Protein AF-A0A3D1AQM3-F1 (afdb_monomer_lite)

Foldseek 3Di:
DDVAQPDDPFGHGEEEDAQKAAALDPDVPDPRCVVQVSDMDGHQLLVVLVVVVVCCVPPVAQEYEHPYPALQQDLVRLLRNLQSLLVVNHAYEYEHDPVSVVPHDPVSVVSNVNSHYPDYD

Sequence (121 aa):
IDRYLLPTFLGRRTAVHHASIGCPFRCQFCGVVPIFDGRQKVESAGRTAAVLGRLQQLYGIDAVQFYDNNFFLNEGHALDQAEQLIPLHLRWWAEGRIDTLLRYSDDTLRAIRRSGAKMIF

Secondary structure (DSSP, 8-state):
-TTTS--BTTBSSEEEE-SEE------TT-SHHHHHTT--EE--HHHHHHHHHHHHHHH---EEEE--S-TTS-HHHHHHHHHHHGGGT-EEEE---HHHHTTS-HHHHHHHHHTTEEEE-

Structure (mmCIF, N/CA/C/O backbone):
data_AF-A0A3D1AQM3-F1
#
_entry.id   AF-A0A3D1AQM3-F1
#
loop_
_atom_site.group_PDB
_atom_site.id
_atom_site.type_symbol
_atom_site.label_atom_id
_atom_site.label_alt_id
_atom_site.label_comp_id
_atom_site.label_asym_id
_atom_site.label_entity_id
_atom_site.label_seq_id
_atom_site.pdbx_PDB_ins_code
_atom_site.Cartn_x
_atom_site.Cartn_y
_atom_site.Cartn_z
_atom_site.occupancy
_atom_site.B_iso_or_equiv
_atom_site.auth_seq_id
_atom_site.auth_comp_id
_atom_site.auth_asym_id
_atom_site.auth_atom_id
_atom_site.pdbx_PDB_model_num
ATOM 1 N N . ILE A 1 1 ? -22.068 4.274 9.293 1.00 83.94 1 ILE A N 1
ATOM 2 C CA . ILE A 1 1 ? -20.759 3.733 8.858 1.00 83.94 1 ILE A CA 1
ATOM 3 C C . ILE A 1 1 ? -20.745 2.202 8.862 1.00 83.94 1 ILE A C 1
ATOM 5 O O . ILE A 1 1 ? -20.187 1.617 7.947 1.00 83.94 1 ILE A O 1
ATOM 9 N N . ASP A 1 2 ? -21.433 1.543 9.800 1.00 85.94 2 ASP A N 1
ATOM 10 C CA . ASP A 1 2 ? -21.396 0.073 9.941 1.00 85.94 2 ASP A CA 1
ATOM 11 C C . ASP A 1 2 ? -21.969 -0.710 8.753 1.00 85.94 2 ASP A C 1
ATOM 13 O O . ASP A 1 2 ? -21.571 -1.841 8.518 1.00 85.94 2 ASP A O 1
ATOM 17 N N . ARG A 1 3 ? -22.838 -0.091 7.942 1.00 90.56 3 ARG A N 1
ATOM 18 C CA . ARG A 1 3 ? -23.311 -0.675 6.673 1.00 90.56 3 ARG A CA 1
ATOM 19 C C . ARG A 1 3 ? -22.241 -0.718 5.571 1.00 90.56 3 ARG A C 1
ATOM 21 O O . ARG A 1 3 ? -22.460 -1.376 4.564 1.00 90.56 3 ARG A O 1
ATOM 28 N N . TYR A 1 4 ? -21.128 -0.002 5.742 1.00 91.06 4 TYR A N 1
ATOM 29 C CA . TYR A 1 4 ? -20.079 0.160 4.729 1.00 91.06 4 TYR A CA 1
ATOM 30 C C . TYR A 1 4 ? -18.748 -0.495 5.123 1.00 91.06 4 TYR A C 1
ATOM 32 O O . TYR A 1 4 ? -17.930 -0.763 4.253 1.00 91.06 4 TYR A O 1
ATOM 40 N N . LEU A 1 5 ? -18.530 -0.772 6.415 1.00 95.62 5 LEU A N 1
ATOM 41 C CA . LEU A 1 5 ? -17.346 -1.476 6.920 1.00 95.62 5 LEU A CA 1
ATOM 42 C C . LEU A 1 5 ? -17.706 -2.926 7.228 1.00 95.62 5 LEU A C 1
ATOM 44 O O . LEU A 1 5 ? -17.914 -3.300 8.383 1.00 95.62 5 LEU A O 1
ATOM 48 N N . LEU A 1 6 ? -17.831 -3.723 6.172 1.00 95.12 6 LEU A N 1
ATOM 49 C CA . LEU A 1 6 ? -18.288 -5.103 6.271 1.00 95.12 6 LEU A CA 1
ATOM 50 C C . LEU A 1 6 ? -17.150 -6.053 6.691 1.00 95.12 6 LEU A C 1
ATOM 52 O O . LEU A 1 6 ? -15.968 -5.774 6.437 1.00 95.12 6 LEU A O 1
ATOM 56 N N . PRO A 1 7 ? -17.487 -7.186 7.332 1.00 96.44 7 PRO A N 1
ATOM 57 C CA . PRO A 1 7 ? -16.526 -8.245 7.584 1.00 96.44 7 PRO A CA 1
ATOM 58 C C . PRO A 1 7 ? -16.120 -8.922 6.272 1.00 96.44 7 PRO A C 1
ATOM 60 O O . PRO A 1 7 ? -16.931 -9.115 5.368 1.00 96.44 7 PRO A O 1
ATOM 63 N N . THR A 1 8 ? -14.851 -9.299 6.179 1.00 95.31 8 THR A N 1
ATOM 64 C CA . THR A 1 8 ? -14.262 -9.991 5.026 1.00 95.31 8 THR A CA 1
ATOM 65 C C . THR A 1 8 ? -13.282 -11.051 5.527 1.00 95.31 8 THR A C 1
ATOM 67 O O . THR A 1 8 ? -13.038 -11.156 6.731 1.00 95.31 8 THR A O 1
ATOM 70 N N . PHE A 1 9 ? -12.664 -11.822 4.628 1.00 93.44 9 PHE A N 1
ATOM 71 C CA . PHE A 1 9 ? -11.610 -12.762 5.034 1.00 93.44 9 PHE A CA 1
ATOM 72 C C . PHE A 1 9 ? -10.411 -12.052 5.696 1.00 93.44 9 PHE A C 1
ATOM 74 O O . PHE A 1 9 ? -9.662 -12.674 6.450 1.00 93.44 9 PHE A O 1
ATOM 81 N N . LEU A 1 10 ? -10.233 -10.750 5.437 1.00 95.94 10 LEU A N 1
ATOM 82 C CA . LEU A 1 10 ? -9.154 -9.961 6.013 1.00 95.94 10 LEU A CA 1
ATOM 83 C C . LEU A 1 10 ? -9.440 -9.459 7.416 1.00 95.94 10 LEU A C 1
ATOM 85 O O . LEU A 1 10 ? -8.476 -9.264 8.139 1.00 95.94 10 LEU A O 1
ATOM 89 N N . GLY A 1 11 ? -10.693 -9.219 7.811 1.00 96.38 11 GLY A N 1
ATOM 90 C CA . GLY A 1 11 ? -11.001 -8.563 9.083 1.00 96.38 11 GLY A CA 1
ATOM 91 C C . GLY A 1 11 ? -12.484 -8.329 9.342 1.00 96.38 11 GLY A C 1
ATOM 92 O O . GLY A 1 11 ? -13.334 -8.642 8.513 1.00 96.38 11 GLY A O 1
ATOM 93 N N . ARG A 1 12 ? -12.808 -7.811 10.531 1.00 97.31 12 ARG A N 1
ATOM 94 C CA . ARG A 1 12 ? -14.192 -7.572 10.972 1.00 97.31 12 ARG A CA 1
ATOM 95 C C . ARG A 1 12 ? -14.759 -6.267 10.424 1.00 97.31 12 ARG A C 1
ATOM 97 O O . ARG A 1 12 ? -15.967 -6.178 10.232 1.00 97.31 12 ARG A O 1
ATOM 104 N N . ARG A 1 13 ? -13.907 -5.262 10.211 1.00 97.88 13 ARG A N 1
ATOM 105 C CA . ARG A 1 13 ? -14.274 -3.920 9.744 1.00 97.88 13 ARG A CA 1
ATOM 106 C C . ARG A 1 13 ? -13.312 -3.529 8.635 1.00 97.88 13 ARG A C 1
ATOM 108 O O . ARG A 1 13 ? -12.265 -2.931 8.883 1.00 97.88 13 ARG A O 1
ATOM 115 N N . THR A 1 14 ? -13.673 -3.905 7.414 1.00 98.12 14 THR A N 1
ATOM 116 C CA . THR A 1 14 ? -12.804 -3.737 6.250 1.00 98.12 14 THR A CA 1
ATOM 117 C C . THR A 1 14 ? -13.158 -2.456 5.504 1.00 98.12 14 THR A C 1
ATOM 119 O O . THR A 1 14 ? -14.298 -2.289 5.077 1.00 98.12 14 THR A O 1
ATOM 122 N N . ALA A 1 15 ? -12.189 -1.557 5.344 1.00 97.69 15 ALA A N 1
ATOM 123 C CA . ALA A 1 15 ? -12.317 -0.400 4.463 1.00 97.69 15 ALA A CA 1
ATOM 124 C C . ALA A 1 15 ? -11.842 -0.724 3.041 1.00 97.69 15 ALA A C 1
ATOM 126 O O . ALA A 1 15 ? -11.123 -1.696 2.816 1.00 97.69 15 ALA A O 1
ATOM 127 N N . VAL A 1 16 ? -12.213 0.130 2.093 1.00 96.50 16 VAL A N 1
ATOM 128 C CA . VAL A 1 16 ? -11.681 0.125 0.726 1.00 96.50 16 VAL A CA 1
ATOM 129 C C . VAL A 1 16 ? -10.892 1.410 0.500 1.00 96.50 16 VAL A C 1
ATOM 131 O O . VAL A 1 16 ? -11.284 2.465 1.003 1.00 96.50 16 VAL A O 1
ATOM 134 N N . HIS A 1 17 ? -9.788 1.333 -0.236 1.00 97.69 17 HIS A N 1
ATOM 135 C CA . HIS A 1 17 ? -8.974 2.498 -0.588 1.00 97.69 17 HIS A CA 1
ATOM 136 C C . HIS A 1 17 ? -8.362 2.322 -1.979 1.00 97.69 17 HIS A C 1
ATOM 138 O O . HIS A 1 17 ? -8.126 1.199 -2.410 1.00 97.69 17 HIS A O 1
ATOM 144 N N . HIS A 1 18 ? -8.093 3.425 -2.672 1.00 97.69 18 HIS A N 1
ATOM 145 C CA . HIS A 1 18 ? -7.227 3.428 -3.852 1.00 97.69 18 HIS A CA 1
ATOM 146 C C . HIS A 1 18 ? -5.951 4.179 -3.482 1.00 97.69 18 HIS A C 1
ATOM 148 O O . HIS A 1 18 ? -5.993 5.396 -3.298 1.00 97.69 18 HIS A O 1
ATOM 154 N N . ALA A 1 19 ? -4.832 3.468 -3.365 1.00 97.62 19 ALA A N 1
ATOM 155 C CA .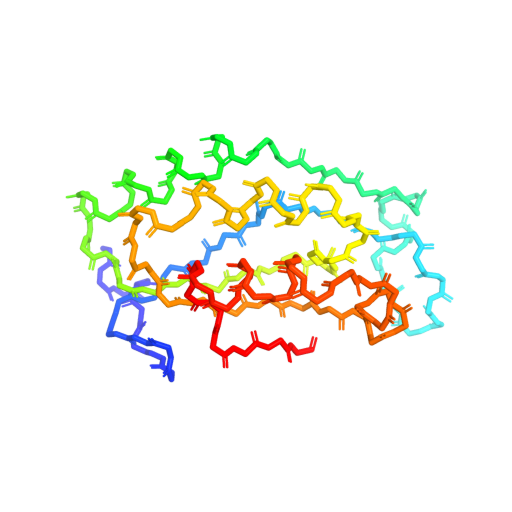 ALA A 1 19 ? -3.513 4.091 -3.247 1.00 97.62 19 ALA A CA 1
ATOM 156 C C . ALA A 1 19 ? -2.986 4.516 -4.628 1.00 97.62 19 ALA A C 1
ATOM 158 O O . ALA A 1 19 ? -2.131 5.394 -4.742 1.00 97.62 19 ALA A O 1
ATOM 159 N N . SER A 1 20 ? -3.534 3.934 -5.693 1.00 97.19 20 SER A N 1
ATOM 160 C CA . SER A 1 20 ? -3.246 4.287 -7.072 1.00 97.19 20 SER A CA 1
ATOM 161 C C . SER A 1 20 ? -4.422 3.985 -7.999 1.00 97.19 20 SER A C 1
ATOM 163 O O . SER A 1 20 ? -5.339 3.235 -7.665 1.00 97.19 20 SER A O 1
ATOM 165 N N . ILE A 1 21 ? -4.401 4.585 -9.187 1.00 96.75 21 ILE A N 1
ATOM 166 C CA . ILE A 1 21 ? -5.384 4.325 -10.238 1.00 96.75 21 ILE A CA 1
ATOM 167 C C . ILE A 1 21 ? -4.736 4.398 -11.620 1.00 96.75 21 ILE A C 1
ATOM 169 O O . ILE A 1 21 ? -3.863 5.237 -11.864 1.00 96.75 21 ILE A O 1
ATOM 173 N N . GLY A 1 22 ? -5.178 3.536 -12.532 1.00 95.88 22 GLY A N 1
ATOM 174 C CA . GLY A 1 22 ? -4.597 3.387 -13.861 1.00 95.88 22 GLY A CA 1
ATOM 175 C C . GLY A 1 22 ? -3.501 2.322 -13.923 1.00 95.88 22 GLY A C 1
ATOM 176 O O . GLY A 1 22 ? -3.008 1.831 -12.909 1.00 95.88 22 GLY A O 1
ATOM 177 N N . CYS A 1 23 ? -3.151 1.915 -15.142 1.00 95.69 23 CYS A N 1
ATOM 178 C CA . CYS A 1 23 ? -2.205 0.833 -15.402 1.00 95.69 23 CYS A 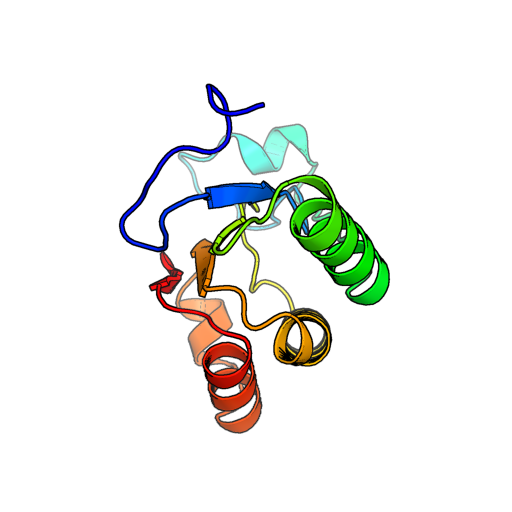CA 1
ATOM 179 C C . CYS A 1 23 ? -1.650 0.958 -16.835 1.00 95.69 23 CYS A C 1
ATOM 181 O O . CYS A 1 23 ? -2.434 1.218 -17.752 1.00 95.69 23 CYS A O 1
ATOM 183 N N . PRO A 1 24 ? -0.336 0.766 -17.071 1.00 95.12 24 PRO A N 1
ATOM 184 C CA . PRO A 1 24 ? 0.253 0.860 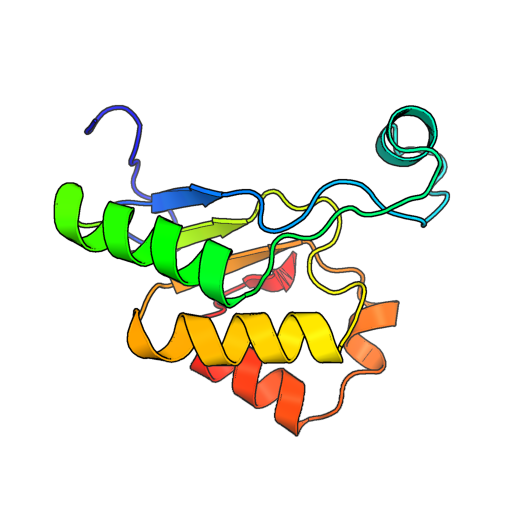-18.411 1.00 95.12 24 PRO A CA 1
ATOM 185 C C . PRO A 1 24 ? 0.085 -0.409 -19.259 1.00 95.12 24 PRO A C 1
ATOM 187 O O . PRO A 1 24 ? 0.347 -0.390 -20.464 1.00 95.12 24 PRO A O 1
ATOM 190 N N . PHE A 1 25 ? -0.319 -1.532 -18.658 1.00 94.56 25 PHE A N 1
ATOM 191 C CA . PHE A 1 25 ? -0.365 -2.822 -19.343 1.00 94.56 25 PHE A CA 1
ATOM 192 C C . PHE A 1 25 ? -1.556 -2.930 -20.300 1.00 94.56 25 PHE A C 1
ATOM 194 O O . PHE A 1 25 ? -2.711 -2.911 -19.883 1.00 94.56 25 PHE A O 1
ATOM 201 N N . ARG A 1 26 ? -1.271 -3.136 -21.592 1.00 93.62 26 ARG A N 1
ATOM 202 C CA . ARG A 1 26 ? -2.250 -3.224 -22.696 1.00 93.62 26 ARG A CA 1
ATOM 203 C C . ARG A 1 26 ? -2.933 -4.596 -22.806 1.00 93.62 26 ARG A C 1
ATOM 205 O O . ARG A 1 26 ? -2.903 -5.238 -23.856 1.00 93.62 26 ARG A O 1
ATOM 212 N N . CYS A 1 27 ? -3.539 -5.059 -21.715 1.00 93.44 27 CYS A N 1
ATOM 213 C CA . CYS A 1 27 ? -4.331 -6.290 -21.699 1.00 93.44 27 CYS A CA 1
ATOM 214 C C . CYS A 1 27 ? -5.571 -6.141 -22.600 1.00 93.44 27 CYS A C 1
ATOM 216 O O . CYS A 1 27 ? -6.342 -5.203 -22.421 1.00 93.44 27 CYS A O 1
ATOM 218 N N . GLN A 1 28 ? -5.793 -7.078 -23.531 1.00 94.19 28 GLN A N 1
ATOM 219 C CA . GLN A 1 28 ? -6.855 -6.979 -24.553 1.00 94.19 28 GLN A CA 1
ATOM 220 C C . GLN A 1 28 ? -8.279 -6.893 -23.980 1.00 94.19 28 GLN A C 1
ATOM 222 O O . GLN A 1 28 ? -9.174 -6.356 -24.620 1.00 94.19 28 GLN A O 1
ATOM 227 N N . PHE A 1 29 ? -8.484 -7.409 -22.770 1.00 93.50 29 PHE A N 1
ATOM 228 C CA . PHE A 1 29 ? -9.772 -7.407 -22.078 1.00 93.50 29 PHE A CA 1
ATOM 229 C C . PHE A 1 29 ? -9.984 -6.181 -21.172 1.00 93.50 29 PHE A C 1
ATOM 231 O O . PHE A 1 29 ? -11.063 -6.018 -20.610 1.00 93.50 29 PHE A O 1
ATOM 238 N N . CYS A 1 30 ? -8.953 -5.360 -20.944 1.00 93.06 30 CYS A N 1
ATOM 239 C CA . CYS A 1 30 ? -8.950 -4.382 -19.860 1.00 93.06 30 CYS A CA 1
ATOM 240 C C . CYS A 1 30 ? -9.337 -2.974 -20.335 1.00 93.06 30 CYS A C 1
ATOM 242 O O . CYS A 1 30 ? -8.654 -2.373 -21.163 1.00 93.06 30 CYS A O 1
ATOM 244 N N . GLY A 1 31 ? -10.390 -2.409 -19.736 1.00 93.62 31 GLY A N 1
ATOM 245 C CA . GLY A 1 31 ? -10.848 -1.039 -20.001 1.00 93.62 31 GLY A CA 1
ATOM 246 C C . GLY A 1 31 ? -10.050 0.065 -19.293 1.00 93.62 31 GLY A C 1
ATOM 247 O O . GLY A 1 31 ? -10.294 1.240 -19.543 1.00 93.62 31 GLY A O 1
ATOM 248 N N . VAL A 1 32 ? -9.088 -0.274 -18.427 1.00 94.50 32 VAL A N 1
ATOM 249 C CA . VAL A 1 32 ? -8.323 0.716 -17.640 1.00 94.50 32 VAL A CA 1
ATOM 250 C C . VAL A 1 32 ? -7.411 1.559 -18.535 1.00 94.50 32 VAL A C 1
ATOM 252 O O . VAL A 1 32 ? -7.400 2.783 -18.435 1.00 94.50 32 VAL A O 1
ATOM 255 N N . VAL A 1 33 ? -6.664 0.931 -19.447 1.00 92.69 33 VAL A N 1
ATOM 256 C CA . VAL A 1 33 ? -5.693 1.630 -20.307 1.00 92.69 33 VAL A CA 1
ATOM 257 C C . VAL A 1 33 ? -6.307 2.775 -21.119 1.00 92.69 33 VAL A C 1
ATOM 259 O O . VAL A 1 33 ? -5.739 3.865 -21.057 1.00 92.69 33 VAL A O 1
ATOM 262 N N . PRO A 1 34 ? -7.422 2.600 -21.861 1.00 92.38 34 PRO A N 1
ATOM 263 C CA . PRO A 1 34 ? -8.005 3.698 -22.633 1.00 92.38 34 PRO A CA 1
ATOM 264 C C . PRO A 1 34 ? -8.559 4.832 -21.758 1.00 92.38 34 PRO A C 1
ATOM 266 O O . PRO A 1 34 ? -8.583 5.972 -22.207 1.00 92.38 34 PRO A O 1
ATOM 269 N N . ILE A 1 35 ? -8.962 4.554 -20.512 1.00 94.31 35 ILE A N 1
ATOM 270 C CA . ILE A 1 35 ? -9.457 5.581 -19.579 1.00 94.31 35 ILE A CA 1
ATOM 271 C C . ILE A 1 35 ? -8.301 6.417 -19.014 1.00 94.31 35 ILE A C 1
ATOM 273 O O . ILE A 1 35 ? -8.432 7.630 -18.852 1.00 94.31 35 ILE A O 1
ATOM 277 N N . PHE A 1 36 ? -7.166 5.781 -18.717 1.00 94.12 36 PHE A N 1
ATOM 278 C CA . PHE A 1 36 ? -6.024 6.425 -18.059 1.00 94.12 36 PHE A CA 1
ATOM 279 C C . PHE A 1 36 ? -4.841 6.719 -18.994 1.00 94.12 36 PHE A C 1
ATOM 281 O O . PHE A 1 36 ? -3.777 7.106 -18.514 1.00 94.12 36 PHE A O 1
ATOM 288 N N . ASP A 1 37 ? -5.004 6.549 -20.311 1.00 93.38 37 ASP A N 1
ATOM 289 C CA . ASP A 1 37 ? -3.954 6.737 -21.331 1.00 93.38 37 ASP A CA 1
ATOM 290 C C . ASP A 1 37 ? -2.670 5.936 -21.020 1.00 93.38 37 ASP A C 1
ATOM 292 O O . ASP A 1 37 ? -1.543 6.400 -21.182 1.00 93.38 37 ASP A O 1
ATOM 296 N N . GLY A 1 38 ? -2.836 4.728 -20.471 1.00 93.44 38 GLY A N 1
ATOM 297 C CA . GLY A 1 38 ? -1.718 3.887 -20.028 1.00 93.44 38 GLY A CA 1
ATOM 298 C C . GLY A 1 38 ? -0.870 4.485 -18.898 1.00 93.44 38 GLY A C 1
ATOM 299 O O . GLY A 1 38 ? 0.263 4.054 -18.693 1.00 93.44 38 GLY A O 1
ATOM 300 N N . ARG A 1 39 ? -1.378 5.477 -18.162 1.00 94.50 39 ARG A N 1
ATOM 301 C CA . ARG A 1 39 ? -0.689 6.083 -17.017 1.00 94.50 39 ARG A CA 1
ATOM 302 C C . ARG A 1 39 ? -1.246 5.527 -15.719 1.00 94.50 39 ARG A C 1
ATOM 304 O O . ARG A 1 39 ? -2.431 5.219 -15.622 1.00 94.50 39 ARG A O 1
ATOM 311 N N . GLN A 1 40 ? -0.395 5.462 -14.705 1.00 96.19 40 GLN A N 1
ATOM 312 C CA . GLN A 1 40 ? -0.819 5.271 -13.327 1.00 96.19 40 GLN A CA 1
ATOM 313 C C . GLN A 1 40 ? -0.615 6.579 -12.568 1.00 96.19 40 GLN A C 1
ATOM 315 O O . GLN A 1 40 ? 0.412 7.243 -12.714 1.00 96.19 40 GLN A O 1
ATOM 320 N N . LYS A 1 41 ? -1.600 6.950 -11.757 1.00 96.44 41 LYS A N 1
ATOM 321 C CA . LYS A 1 41 ? -1.478 8.008 -10.758 1.00 96.44 41 LYS A CA 1
ATOM 322 C C . LYS A 1 41 ? -1.394 7.340 -9.396 1.00 96.44 41 LYS A C 1
ATOM 324 O O . LYS A 1 41 ? -2.236 6.502 -9.089 1.00 96.44 41 LYS A O 1
ATOM 329 N N . VAL A 1 42 ? -0.395 7.712 -8.607 1.00 97.06 42 VAL A N 1
ATOM 330 C CA . VAL A 1 42 ? -0.149 7.154 -7.272 1.00 97.06 42 VAL A CA 1
ATOM 331 C C . VAL A 1 42 ? -0.322 8.240 -6.214 1.00 97.06 42 VAL A C 1
ATOM 333 O O . VAL A 1 42 ? 0.051 9.396 -6.431 1.00 97.06 42 VAL A O 1
ATOM 336 N N . GLU A 1 43 ? -0.903 7.886 -5.075 1.00 97.19 43 GLU A N 1
ATOM 337 C CA . GLU A 1 43 ? -0.823 8.686 -3.857 1.00 97.19 43 GLU A CA 1
ATOM 338 C C . GLU A 1 43 ? 0.566 8.526 -3.229 1.00 97.19 43 GLU A C 1
ATOM 340 O O . GLU A 1 43 ? 1.238 7.522 -3.437 1.00 97.19 43 GLU A O 1
ATOM 345 N N . SER A 1 44 ? 1.015 9.486 -2.417 1.00 98.12 44 SER A N 1
ATOM 346 C CA . SER A 1 44 ? 2.191 9.234 -1.581 1.00 98.12 44 SER A CA 1
ATOM 347 C C . SER A 1 44 ? 1.859 8.210 -0.489 1.00 98.12 44 SER A C 1
ATOM 349 O O . SER A 1 44 ? 0.734 8.165 0.024 1.00 98.12 44 SER A O 1
ATOM 351 N N . ALA A 1 45 ? 2.858 7.430 -0.077 1.00 98.31 45 ALA A N 1
ATOM 352 C CA . ALA A 1 45 ? 2.694 6.456 0.999 1.00 98.31 45 ALA A CA 1
ATOM 353 C C . ALA A 1 45 ? 2.235 7.113 2.312 1.00 98.31 45 ALA A C 1
ATOM 355 O O . ALA A 1 45 ? 1.309 6.639 2.966 1.00 98.31 45 ALA A O 1
ATOM 356 N N . GLY A 1 46 ? 2.793 8.284 2.644 1.00 98.56 46 GLY A N 1
ATOM 357 C CA . GLY A 1 46 ? 2.378 9.055 3.818 1.00 98.56 46 GLY A CA 1
ATOM 358 C C . GLY A 1 46 ? 0.917 9.515 3.764 1.00 98.56 46 GLY A C 1
ATOM 359 O O . GLY A 1 46 ? 0.225 9.480 4.778 1.00 98.56 46 GLY A O 1
ATOM 360 N N . ARG A 1 47 ? 0.403 9.893 2.583 1.00 98.44 47 ARG A N 1
ATOM 361 C CA . ARG A 1 47 ? -1.020 10.230 2.422 1.00 98.44 47 ARG A CA 1
ATOM 362 C C . ARG A 1 47 ? -1.901 9.001 2.638 1.00 98.44 47 ARG A C 1
ATOM 364 O O . ARG A 1 47 ? -2.889 9.098 3.363 1.00 98.44 47 ARG A O 1
ATOM 371 N N . THR A 1 48 ? -1.524 7.869 2.045 1.00 98.56 48 THR A N 1
ATOM 372 C CA . THR A 1 48 ? -2.248 6.597 2.184 1.00 98.56 48 THR A CA 1
ATOM 373 C C . THR A 1 48 ? -2.339 6.205 3.662 1.00 98.56 48 THR A C 1
ATOM 375 O O . THR A 1 48 ? -3.435 6.032 4.196 1.00 98.56 48 THR A O 1
ATOM 378 N N . ALA A 1 49 ? -1.205 6.179 4.367 1.00 98.69 49 ALA A N 1
ATOM 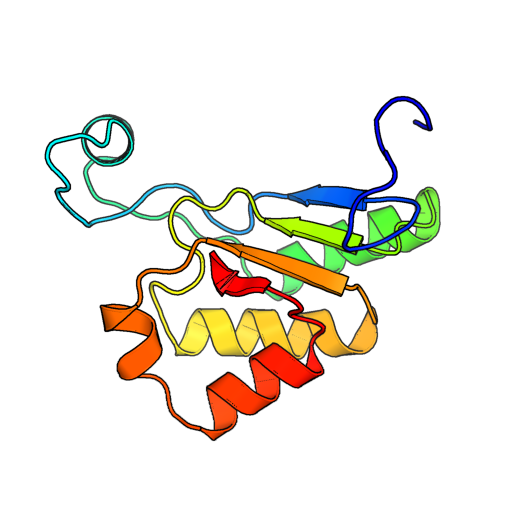379 C CA . ALA A 1 49 ? -1.157 5.854 5.789 1.00 98.69 49 ALA A CA 1
ATOM 380 C C . ALA A 1 49 ? -1.936 6.853 6.661 1.00 98.69 49 ALA A C 1
ATOM 382 O O . ALA A 1 49 ? -2.649 6.434 7.571 1.00 98.69 49 ALA A O 1
ATOM 383 N N . ALA A 1 50 ? -1.884 8.156 6.366 1.00 98.75 50 ALA A N 1
ATOM 384 C CA . ALA A 1 50 ? -2.653 9.162 7.102 1.00 98.75 50 ALA A CA 1
ATOM 385 C C . ALA A 1 50 ? -4.173 8.970 6.950 1.00 98.75 50 ALA A C 1
ATOM 387 O O . ALA A 1 50 ? -4.915 9.077 7.930 1.00 98.75 50 ALA A O 1
ATOM 388 N N . VAL A 1 51 ? -4.650 8.657 5.739 1.00 98.50 51 VAL A N 1
ATOM 389 C CA . VAL A 1 51 ? -6.071 8.366 5.489 1.00 98.50 51 VAL A CA 1
ATOM 390 C C . VAL A 1 51 ? -6.500 7.117 6.253 1.00 98.50 51 VAL A C 1
ATOM 392 O O . VAL A 1 51 ? -7.500 7.153 6.973 1.00 98.50 51 VAL A O 1
ATOM 395 N N . LEU A 1 52 ? -5.732 6.032 6.149 1.00 98.62 52 LEU A N 1
ATOM 396 C CA . LEU A 1 52 ? -6.051 4.770 6.815 1.00 98.62 52 LEU A CA 1
ATOM 397 C C . LEU A 1 52 ? -5.973 4.883 8.341 1.00 98.62 52 LEU A C 1
ATOM 399 O O . LEU A 1 52 ? -6.871 4.403 9.029 1.00 98.62 52 LEU A O 1
ATOM 403 N N . GLY A 1 53 ? -4.972 5.588 8.871 1.00 98.69 53 GLY A N 1
ATOM 404 C CA . GLY A 1 53 ? -4.859 5.890 10.296 1.00 98.69 53 GLY A CA 1
ATOM 405 C C . GLY A 1 53 ? -6.059 6.687 10.807 1.00 98.69 53 GLY A C 1
ATOM 406 O O . GLY A 1 53 ? -6.631 6.352 11.843 1.00 98.69 53 GLY A O 1
ATOM 407 N N . ARG A 1 54 ? -6.535 7.676 10.039 1.00 98.44 54 ARG A N 1
ATOM 408 C CA . ARG A 1 54 ? -7.760 8.414 10.378 1.00 98.44 54 ARG A CA 1
ATOM 409 C C . ARG A 1 54 ? -8.995 7.510 10.371 1.00 98.44 54 ARG A C 1
ATOM 411 O O . ARG A 1 54 ? -9.822 7.615 11.274 1.00 98.44 54 ARG A O 1
ATOM 418 N N . LEU A 1 55 ? -9.137 6.618 9.388 1.00 97.94 55 LEU A N 1
ATOM 419 C CA . LEU A 1 55 ? -10.239 5.646 9.360 1.00 97.94 55 LEU A CA 1
ATOM 420 C C . LEU A 1 55 ? -10.167 4.670 10.540 1.00 97.94 55 LEU A C 1
ATOM 422 O O . LEU A 1 55 ? -11.202 4.316 11.106 1.00 97.94 55 LEU A O 1
ATOM 426 N N . GLN A 1 56 ? -8.964 4.263 10.940 1.00 98.19 56 GLN A N 1
ATOM 427 C CA . GLN A 1 56 ? -8.749 3.390 12.088 1.00 98.19 56 GLN A CA 1
ATOM 428 C C . GLN A 1 56 ? -9.142 4.094 13.388 1.00 98.19 56 GLN A C 1
ATOM 430 O O . GLN A 1 56 ? -9.919 3.541 14.161 1.00 98.19 56 GLN A O 1
ATOM 435 N N . GLN A 1 57 ? -8.698 5.335 13.591 1.00 98.38 57 GLN A N 1
ATOM 436 C CA . GLN A 1 57 ? -9.046 6.129 14.770 1.00 98.38 57 GLN A CA 1
ATOM 437 C C . GLN A 1 57 ? -10.546 6.428 14.866 1.00 98.38 57 GLN A C 1
ATOM 439 O O . GLN A 1 57 ? -11.128 6.307 15.940 1.00 98.38 57 GLN A O 1
ATOM 444 N N . LEU A 1 58 ? -11.180 6.824 13.759 1.00 97.75 58 LEU A N 1
ATOM 445 C CA . LEU A 1 58 ? -12.583 7.247 13.768 1.00 97.75 58 LEU A CA 1
ATOM 446 C C . LEU A 1 58 ? -13.565 6.077 13.753 1.00 97.75 58 LEU A C 1
ATOM 448 O O . LEU A 1 58 ? -14.653 6.182 14.317 1.00 97.75 58 LEU A O 1
ATOM 452 N N . TYR A 1 59 ? -13.219 4.987 13.066 1.00 97.44 59 TYR A N 1
ATOM 453 C CA . TYR A 1 59 ? -14.176 3.930 12.740 1.00 97.44 59 TYR A CA 1
ATOM 454 C C . TYR A 1 59 ? -13.704 2.520 13.095 1.00 97.44 59 TYR A C 1
ATOM 456 O O . TYR A 1 59 ? -14.464 1.573 12.873 1.00 97.44 59 TYR A O 1
ATOM 464 N N . GLY A 1 60 ? -12.501 2.366 13.653 1.00 97.81 60 GLY A N 1
ATOM 465 C CA . GLY A 1 60 ? -11.988 1.090 14.151 1.00 97.81 60 GLY A CA 1
ATOM 466 C C . GLY A 1 60 ? -11.759 0.050 13.058 1.00 97.81 60 GLY A C 1
ATOM 467 O O . GLY A 1 60 ? -12.055 -1.123 13.278 1.00 97.81 60 GLY A O 1
ATOM 468 N N . ILE A 1 61 ? -11.316 0.464 11.865 1.00 98.44 61 ILE A N 1
ATOM 469 C CA . ILE A 1 61 ? -10.997 -0.487 10.792 1.00 98.44 61 ILE A CA 1
ATOM 470 C C . ILE A 1 61 ? -9.833 -1.391 11.210 1.00 98.44 61 ILE A C 1
ATOM 472 O O . ILE A 1 61 ? -8.876 -0.941 11.840 1.00 98.44 61 ILE A O 1
ATOM 476 N N . ASP A 1 62 ? -9.919 -2.668 10.854 1.00 98.44 62 ASP A N 1
ATOM 477 C CA . ASP A 1 62 ? -8.883 -3.673 11.128 1.00 98.44 62 ASP A CA 1
ATOM 478 C C . ASP A 1 62 ? -8.326 -4.314 9.847 1.00 98.44 62 ASP A C 1
ATOM 480 O O . ASP A 1 62 ? -7.402 -5.137 9.902 1.00 98.44 62 ASP A O 1
ATOM 484 N N . ALA A 1 63 ? -8.885 -3.930 8.697 1.00 98.50 63 ALA A N 1
ATOM 485 C CA . ALA A 1 63 ? -8.465 -4.388 7.390 1.00 98.50 63 ALA A CA 1
ATOM 486 C C . ALA A 1 63 ? -8.745 -3.371 6.273 1.00 98.50 63 ALA A C 1
ATOM 488 O O . ALA A 1 63 ? -9.627 -2.517 6.396 1.00 98.50 63 ALA A O 1
ATOM 489 N N . VAL A 1 64 ? -8.014 -3.503 5.162 1.00 98.38 64 VAL A N 1
ATOM 490 C CA . VAL A 1 64 ? -8.141 -2.665 3.960 1.00 98.38 64 VAL A CA 1
ATOM 491 C C . VAL A 1 64 ? -8.115 -3.524 2.698 1.00 98.38 64 VAL A C 1
ATOM 493 O O . VAL A 1 64 ? -7.315 -4.448 2.578 1.00 98.38 64 VAL A O 1
ATOM 496 N N . GLN A 1 65 ? -8.974 -3.205 1.737 1.00 97.88 65 GLN A N 1
ATOM 497 C CA . GLN A 1 65 ? -8.875 -3.692 0.364 1.00 97.88 65 GLN A CA 1
ATOM 498 C C . GLN A 1 65 ? -8.389 -2.555 -0.528 1.00 97.88 65 GLN A C 1
ATOM 500 O O . GLN A 1 65 ? -9.056 -1.521 -0.608 1.00 97.88 65 GLN A O 1
ATOM 505 N N . PHE A 1 66 ? -7.246 -2.739 -1.183 1.00 98.25 66 PHE A N 1
ATOM 506 C CA . PHE A 1 66 ? -6.790 -1.796 -2.196 1.00 98.25 66 PHE A CA 1
ATOM 507 C C . PHE A 1 66 ? -7.413 -2.161 -3.538 1.00 98.25 66 PHE A C 1
ATOM 509 O O . PHE A 1 66 ? -7.226 -3.275 -4.019 1.00 98.25 66 PHE A O 1
ATOM 516 N N . TYR A 1 67 ? -8.168 -1.231 -4.122 1.00 96.19 67 TYR A N 1
ATOM 517 C CA . TYR A 1 67 ? -8.835 -1.407 -5.426 1.00 96.19 67 TYR A CA 1
ATOM 518 C C . TYR A 1 67 ? -8.012 -0.849 -6.594 1.00 96.19 67 TYR A C 1
ATOM 520 O O . TYR A 1 67 ? -8.500 -0.667 -7.708 1.00 96.19 67 TYR A O 1
ATOM 528 N N . ASP A 1 68 ? -6.739 -0.581 -6.328 1.00 96.88 68 ASP A N 1
ATOM 529 C CA . ASP A 1 68 ? -5.720 -0.260 -7.310 1.00 96.88 68 ASP A CA 1
ATOM 530 C C . ASP A 1 68 ? -5.751 -1.246 -8.479 1.00 96.88 68 ASP A C 1
ATOM 532 O O . ASP A 1 68 ? -5.722 -2.455 -8.279 1.00 96.88 68 ASP A O 1
ATOM 536 N N . ASN A 1 69 ? -5.708 -0.737 -9.711 1.00 95.25 69 ASN A N 1
ATOM 537 C CA . ASN A 1 69 ? -5.671 -1.609 -10.891 1.00 95.25 69 ASN A CA 1
ATOM 538 C C . ASN A 1 69 ? -4.367 -2.419 -10.999 1.00 95.25 69 ASN A C 1
ATOM 540 O O . ASN A 1 69 ? -4.310 -3.399 -11.739 1.00 95.25 69 ASN A O 1
ATOM 544 N N . ASN A 1 70 ? -3.293 -1.942 -10.359 1.00 94.06 70 ASN A N 1
ATOM 545 C CA . ASN A 1 70 ? -2.041 -2.665 -10.149 1.00 94.06 70 ASN A CA 1
ATOM 546 C C . ASN A 1 70 ? -1.204 -1.943 -9.080 1.00 94.06 70 ASN A C 1
ATOM 548 O O . ASN A 1 70 ? -0.491 -0.984 -9.384 1.00 94.06 70 ASN A O 1
ATOM 552 N N . PHE A 1 71 ? -1.259 -2.411 -7.837 1.00 97.31 71 PHE A N 1
ATOM 553 C CA . PHE A 1 71 ? -0.547 -1.790 -6.714 1.00 97.31 71 PHE A CA 1
ATOM 554 C C . PHE A 1 71 ? 0.984 -1.915 -6.841 1.00 97.31 71 PHE A C 1
ATOM 556 O O . PHE A 1 71 ? 1.738 -1.054 -6.390 1.00 97.31 71 PHE A O 1
ATOM 563 N N . PHE A 1 72 ? 1.462 -2.975 -7.497 1.00 97.44 72 PHE A N 1
ATOM 564 C CA . PHE A 1 72 ? 2.871 -3.385 -7.518 1.00 97.44 72 PHE A CA 1
ATOM 565 C C . PHE A 1 72 ? 3.583 -3.017 -8.828 1.00 97.44 72 PHE A C 1
ATOM 567 O O . PHE A 1 72 ? 4.424 -3.771 -9.324 1.00 97.44 72 PHE A O 1
ATOM 574 N N . LEU A 1 73 ? 3.226 -1.882 -9.440 1.00 95.31 73 LEU A N 1
ATOM 575 C CA . LEU A 1 73 ? 3.865 -1.440 -10.684 1.00 95.31 73 LEU A CA 1
ATOM 576 C C . LEU A 1 73 ? 5.313 -0.968 -10.461 1.00 95.31 73 LEU A C 1
ATOM 578 O O . LEU A 1 73 ? 6.164 -1.156 -11.329 1.00 95.31 73 LEU A O 1
ATOM 582 N N . ASN A 1 74 ? 5.588 -0.343 -9.315 1.00 95.88 74 ASN A N 1
ATOM 583 C CA . ASN A 1 74 ? 6.891 0.218 -8.970 1.00 95.88 74 ASN A CA 1
ATOM 584 C C . ASN A 1 74 ? 7.353 -0.304 -7.603 1.00 95.88 74 ASN A C 1
ATOM 586 O O . ASN A 1 74 ? 6.667 -0.093 -6.602 1.00 95.88 74 ASN A O 1
ATOM 590 N N . GLU A 1 75 ? 8.521 -0.953 -7.559 1.00 97.94 75 GLU A N 1
ATOM 591 C CA . GLU A 1 75 ? 9.044 -1.566 -6.330 1.00 97.94 75 GLU A CA 1
ATOM 592 C C . GLU A 1 75 ? 9.310 -0.542 -5.229 1.00 97.94 75 GLU A C 1
ATOM 594 O O . GLU A 1 75 ? 8.860 -0.742 -4.105 1.00 97.94 75 GLU A O 1
ATOM 599 N N . GLY A 1 76 ? 9.974 0.571 -5.555 1.00 98.19 76 GLY A N 1
ATOM 600 C CA . GLY A 1 76 ? 10.278 1.618 -4.578 1.00 98.19 76 GLY A CA 1
ATOM 601 C C . GLY A 1 76 ? 9.011 2.193 -3.948 1.00 98.19 76 GLY A C 1
ATOM 602 O O . GLY A 1 76 ? 8.910 2.285 -2.730 1.00 98.19 76 GLY A O 1
ATOM 603 N N . HIS A 1 77 ? 7.994 2.475 -4.763 1.00 98.00 77 HIS A N 1
ATOM 604 C CA . HIS A 1 77 ? 6.714 2.957 -4.259 1.00 98.00 77 HIS A CA 1
ATOM 605 C C . HIS A 1 77 ? 5.982 1.908 -3.409 1.00 98.00 77 HIS A C 1
ATOM 607 O O . HIS A 1 77 ? 5.431 2.242 -2.363 1.00 98.00 77 HIS A O 1
ATOM 613 N N . ALA A 1 78 ? 5.987 0.639 -3.823 1.00 98.25 78 ALA A N 1
ATOM 614 C CA . ALA A 1 78 ? 5.384 -0.441 -3.046 1.00 98.25 78 ALA A CA 1
ATOM 615 C C . ALA A 1 78 ? 6.099 -0.655 -1.699 1.00 98.25 78 ALA A C 1
ATOM 617 O O . ALA A 1 78 ? 5.436 -0.931 -0.697 1.00 98.25 78 ALA A O 1
ATOM 618 N N . LEU A 1 79 ? 7.426 -0.494 -1.658 1.00 98.69 79 LEU A N 1
ATOM 619 C CA . LEU A 1 79 ? 8.215 -0.516 -0.427 1.00 98.69 79 LEU A CA 1
ATOM 620 C C . LEU A 1 79 ? 7.853 0.664 0.483 1.00 98.69 79 LEU A C 1
ATOM 622 O O . LEU A 1 79 ? 7.558 0.446 1.656 1.00 98.69 79 LEU A O 1
ATOM 626 N N . ASP A 1 80 ? 7.790 1.885 -0.056 1.00 98.62 80 ASP A N 1
ATOM 627 C CA . ASP A 1 80 ? 7.385 3.076 0.700 1.00 98.62 80 ASP A CA 1
ATOM 628 C C . ASP A 1 80 ? 5.990 2.901 1.314 1.00 98.62 80 ASP A C 1
ATOM 630 O O . ASP A 1 80 ? 5.773 3.212 2.488 1.00 98.62 80 ASP A O 1
ATOM 634 N N . GLN A 1 81 ? 5.042 2.376 0.530 1.00 98.62 81 GLN A N 1
ATOM 635 C CA . GLN A 1 81 ? 3.703 2.038 1.006 1.00 98.62 81 GLN A CA 1
ATOM 636 C C . GLN A 1 81 ? 3.775 1.009 2.135 1.00 98.62 81 GLN A C 1
ATOM 638 O O . GLN A 1 81 ? 3.208 1.229 3.202 1.00 98.62 81 GLN A O 1
ATOM 643 N N . ALA A 1 82 ? 4.499 -0.096 1.942 1.00 98.62 82 ALA A N 1
ATOM 644 C CA . ALA A 1 82 ? 4.622 -1.134 2.956 1.00 98.62 82 ALA A CA 1
ATOM 645 C C . ALA A 1 82 ? 5.174 -0.579 4.279 1.00 98.62 82 ALA A C 1
ATOM 647 O O . ALA A 1 82 ? 4.558 -0.792 5.322 1.00 98.62 82 ALA A O 1
ATOM 648 N N . GLU A 1 83 ? 6.271 0.175 4.247 1.00 98.75 83 GLU A N 1
ATOM 649 C CA . GLU A 1 83 ? 6.901 0.720 5.454 1.00 98.75 83 GLU A CA 1
ATOM 650 C C . GLU A 1 83 ? 5.975 1.692 6.209 1.00 98.75 83 GLU A C 1
ATOM 652 O O . GLU A 1 83 ? 5.870 1.624 7.434 1.00 98.75 83 GL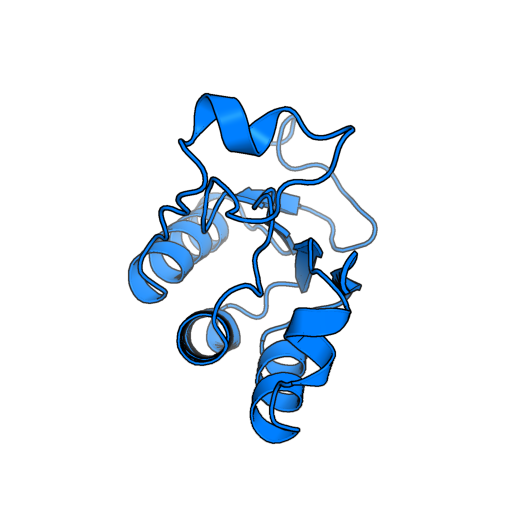U A O 1
ATOM 657 N N . GLN A 1 84 ? 5.207 2.526 5.499 1.00 98.69 84 GLN A N 1
ATOM 658 C CA . GLN A 1 84 ? 4.232 3.435 6.121 1.00 98.69 84 GLN A CA 1
ATOM 659 C C . GLN A 1 84 ? 2.995 2.718 6.691 1.00 98.69 84 GLN A C 1
ATOM 661 O O . GLN A 1 84 ? 2.341 3.236 7.597 1.00 98.69 84 GLN A O 1
ATOM 666 N N . LEU A 1 85 ? 2.660 1.527 6.188 1.00 98.75 85 LEU A N 1
ATOM 667 C CA . LEU A 1 85 ? 1.524 0.736 6.672 1.00 98.75 85 LEU A CA 1
ATOM 668 C C . LEU A 1 85 ? 1.861 -0.126 7.900 1.00 98.75 85 LEU A C 1
ATOM 670 O O . LEU A 1 85 ? 0.949 -0.457 8.661 1.00 98.75 85 LEU A O 1
ATOM 674 N N . ILE A 1 86 ? 3.139 -0.459 8.137 1.00 98.75 86 ILE A N 1
ATOM 675 C CA . ILE A 1 86 ? 3.578 -1.300 9.272 1.00 98.75 86 ILE A CA 1
ATOM 676 C C . ILE A 1 86 ? 3.003 -0.834 10.626 1.00 98.75 86 ILE A C 1
ATOM 678 O O . ILE A 1 86 ? 2.443 -1.681 11.332 1.00 98.75 86 ILE A O 1
ATOM 682 N N . PRO A 1 87 ? 3.071 0.461 11.007 1.00 98.56 87 PRO A N 1
ATOM 683 C CA . PRO A 1 87 ? 2.600 0.919 12.317 1.00 98.56 87 PRO A CA 1
ATOM 684 C C . PRO A 1 87 ? 1.083 0.811 12.513 1.00 98.56 87 PRO A C 1
ATOM 686 O O . PRO A 1 87 ? 0.611 0.836 13.646 1.00 98.56 87 PRO A O 1
ATOM 689 N N . LEU A 1 88 ? 0.307 0.705 11.429 1.00 98.50 88 LEU A N 1
ATOM 690 C CA . LEU A 1 88 ? -1.156 0.643 11.501 1.00 98.50 88 LEU A CA 1
ATOM 691 C C . LEU A 1 88 ? -1.666 -0.759 11.860 1.00 98.50 88 LEU A C 1
ATOM 693 O O . LEU A 1 88 ? -2.826 -0.907 12.245 1.00 98.50 88 LEU A O 1
ATOM 697 N N . HIS A 1 89 ? -0.827 -1.791 11.710 1.00 98.31 89 HIS A N 1
ATOM 698 C CA . HIS A 1 89 ? -1.177 -3.194 11.963 1.00 98.31 89 HIS A CA 1
ATOM 699 C C . HIS A 1 89 ? -2.468 -3.655 11.253 1.00 98.31 89 HIS A C 1
ATOM 701 O O . HIS A 1 89 ? -3.183 -4.539 11.732 1.00 98.31 89 HIS A O 1
ATOM 707 N N . LEU A 1 90 ? -2.770 -3.058 10.096 1.00 98.56 90 LEU A N 1
ATOM 708 C CA . LEU A 1 90 ? -3.928 -3.400 9.274 1.00 98.56 90 LEU A CA 1
ATOM 709 C C . LEU A 1 90 ? -3.634 -4.647 8.443 1.00 98.56 90 LEU A C 1
ATOM 711 O O . LEU A 1 90 ? -2.540 -4.821 7.913 1.00 98.56 90 LEU A O 1
ATOM 715 N N . ARG A 1 91 ? -4.633 -5.515 8.281 1.00 98.69 91 ARG A N 1
ATOM 716 C CA . ARG A 1 91 ? -4.564 -6.620 7.315 1.00 98.69 91 ARG A CA 1
ATOM 717 C C . ARG A 1 91 ? -5.021 -6.122 5.956 1.00 98.69 91 ARG A C 1
ATOM 719 O O . ARG A 1 91 ? -6.059 -5.473 5.876 1.00 98.69 91 ARG A O 1
ATOM 726 N N . TRP A 1 92 ? -4.302 -6.436 4.889 1.00 98.56 92 TRP A N 1
ATOM 727 C CA . TRP A 1 92 ? -4.682 -5.911 3.581 1.00 98.56 92 TRP A CA 1
ATOM 728 C C . TRP A 1 92 ? -4.444 -6.874 2.425 1.00 98.56 92 TRP A C 1
ATOM 730 O O . TRP A 1 92 ? -3.712 -7.861 2.549 1.00 98.56 92 TRP A O 1
ATOM 740 N N . TRP A 1 93 ? -5.116 -6.592 1.311 1.00 97.88 93 TRP A N 1
ATOM 741 C CA . TRP A 1 93 ? -4.868 -7.214 0.014 1.00 97.88 93 TRP A CA 1
ATOM 742 C C . TRP A 1 93 ? -4.863 -6.161 -1.089 1.00 97.88 93 TRP A C 1
ATOM 744 O O . TRP A 1 93 ? -5.458 -5.093 -0.920 1.00 97.88 93 TRP A O 1
ATOM 754 N N . ALA A 1 94 ? -4.183 -6.471 -2.189 1.00 97.94 94 ALA A N 1
ATOM 755 C CA . ALA A 1 94 ? -4.137 -5.641 -3.385 1.00 97.94 94 ALA A CA 1
ATOM 756 C C . ALA A 1 94 ? -3.952 -6.506 -4.640 1.00 97.94 94 ALA A C 1
ATOM 758 O O . ALA A 1 94 ? -3.449 -7.631 -4.550 1.00 97.94 94 ALA A O 1
ATOM 759 N N . GLU A 1 95 ? -4.317 -5.959 -5.798 1.00 96.19 95 GLU A N 1
ATOM 760 C CA . GLU A 1 95 ? -4.071 -6.578 -7.102 1.00 96.19 95 GLU A CA 1
ATOM 761 C C . GLU A 1 95 ? -2.619 -6.362 -7.549 1.00 96.19 95 GLU A C 1
ATOM 763 O O . GLU A 1 95 ? -2.067 -5.258 -7.438 1.00 96.19 95 GLU A O 1
ATOM 768 N N . GLY A 1 96 ? -1.997 -7.416 -8.074 1.00 95.12 96 GLY A N 1
ATOM 769 C CA . GLY A 1 96 ? -0.613 -7.406 -8.517 1.00 95.12 96 GLY A CA 1
ATOM 770 C C . GLY A 1 96 ? -0.359 -8.291 -9.721 1.00 95.12 96 GLY A C 1
ATOM 771 O O . GLY A 1 96 ? -0.790 -9.436 -9.804 1.00 95.12 96 GLY A O 1
ATOM 772 N N . ARG A 1 97 ? 0.425 -7.780 -10.669 1.00 95.00 97 ARG A N 1
ATOM 773 C CA . ARG A 1 97 ? 0.848 -8.578 -11.816 1.00 95.00 97 ARG A CA 1
ATOM 774 C C . ARG A 1 97 ? 2.067 -9.423 -11.440 1.00 95.00 97 ARG A C 1
ATOM 776 O O . ARG A 1 97 ? 3.079 -8.901 -10.982 1.00 95.00 97 ARG A O 1
ATOM 783 N N . ILE A 1 98 ? 1.997 -10.735 -11.664 1.00 95.00 98 ILE A N 1
ATOM 784 C CA . ILE A 1 98 ? 3.063 -11.654 -11.235 1.00 95.00 98 ILE A CA 1
ATOM 785 C C . ILE A 1 98 ? 4.437 -11.322 -11.844 1.00 95.00 98 ILE A C 1
ATOM 787 O O . ILE A 1 98 ? 5.455 -11.447 -11.174 1.00 95.00 98 ILE A O 1
ATOM 791 N N . ASP A 1 99 ? 4.490 -10.842 -13.087 1.00 94.25 99 ASP A N 1
ATOM 792 C CA . ASP A 1 99 ? 5.752 -10.502 -13.757 1.00 94.25 99 ASP A CA 1
ATOM 793 C C . ASP A 1 99 ? 6.420 -9.214 -13.239 1.00 94.25 99 ASP A C 1
ATOM 795 O O . ASP A 1 99 ? 7.613 -9.022 -13.494 1.00 94.25 99 ASP A O 1
ATOM 799 N N . THR A 1 100 ? 5.693 -8.350 -12.513 1.00 94.19 100 THR A N 1
ATOM 800 C CA . THR A 1 100 ? 6.280 -7.211 -11.793 1.00 94.19 100 THR A CA 1
ATOM 801 C C . THR A 1 100 ? 6.813 -7.670 -10.443 1.00 94.19 100 THR A C 1
ATOM 803 O O . THR A 1 100 ? 7.973 -7.416 -10.129 1.00 94.19 100 THR A O 1
ATOM 806 N N . LEU A 1 101 ? 6.017 -8.438 -9.697 1.00 94.75 101 LEU A N 1
ATOM 807 C CA . LEU A 1 101 ? 6.388 -8.963 -8.380 1.00 94.75 101 LEU A CA 1
ATOM 808 C C . LEU A 1 101 ? 7.591 -9.907 -8.413 1.00 94.75 101 LEU A C 1
ATOM 810 O O . LEU A 1 101 ? 8.419 -9.856 -7.512 1.00 94.75 101 LEU A O 1
ATOM 814 N N . LEU A 1 102 ? 7.739 -10.726 -9.459 1.00 96.12 102 LEU A N 1
ATOM 815 C CA . LEU A 1 102 ? 8.897 -11.618 -9.618 1.00 96.12 102 LEU A CA 1
ATOM 816 C C . LEU A 1 102 ? 10.236 -10.876 -9.769 1.00 96.12 102 LEU A C 1
ATOM 818 O O . LEU A 1 102 ? 11.288 -11.506 -9.706 1.00 96.12 102 LEU A O 1
ATOM 822 N N . ARG A 1 103 ? 10.211 -9.560 -10.003 1.00 96.25 103 ARG A N 1
ATOM 823 C CA . ARG A 1 103 ? 11.414 -8.722 -10.111 1.00 96.25 103 ARG A CA 1
ATOM 824 C C . ARG A 1 103 ? 11.777 -8.037 -8.800 1.00 96.25 103 ARG A C 1
ATOM 826 O O . ARG A 1 103 ? 12.840 -7.429 -8.740 1.00 96.25 103 ARG A O 1
ATOM 833 N N . TYR A 1 104 ? 10.898 -8.096 -7.801 1.00 98.00 104 TYR A N 1
ATOM 834 C CA . TYR A 1 104 ? 11.131 -7.451 -6.519 1.00 98.00 104 TYR A CA 1
ATOM 835 C C . TYR A 1 104 ? 12.228 -8.187 -5.759 1.00 98.00 104 TYR A C 1
ATOM 837 O O . TYR A 1 104 ? 12.376 -9.406 -5.863 1.00 98.00 104 TYR A O 1
ATOM 845 N N . SER A 1 105 ? 12.967 -7.444 -4.948 1.00 98.38 105 SER A N 1
ATOM 846 C CA . SER A 1 105 ? 13.894 -8.024 -3.991 1.00 98.38 105 SER A CA 1
ATOM 847 C C . SER A 1 105 ? 13.153 -8.754 -2.868 1.00 98.38 105 SER A C 1
ATOM 849 O O . SER A 1 105 ? 12.047 -8.382 -2.457 1.00 98.38 105 SER A O 1
ATOM 851 N N . ASP A 1 106 ? 13.810 -9.765 -2.304 1.00 98.31 106 ASP A N 1
ATOM 852 C CA . ASP A 1 106 ? 13.315 -10.473 -1.124 1.00 98.31 106 ASP A CA 1
ATOM 853 C C . ASP A 1 106 ? 13.015 -9.526 0.047 1.00 98.31 106 ASP A C 1
ATOM 855 O O . ASP A 1 106 ? 12.062 -9.747 0.795 1.00 98.31 106 ASP A O 1
ATOM 859 N N . ASP A 1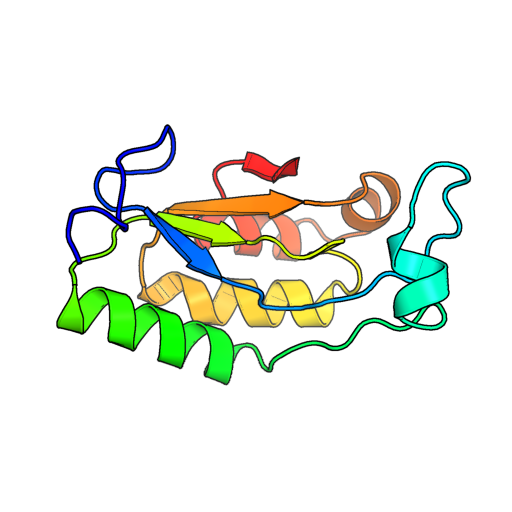 107 ? 13.817 -8.474 0.226 1.00 98.44 107 ASP A N 1
ATOM 860 C CA . ASP A 1 107 ? 13.632 -7.516 1.316 1.00 98.44 107 ASP A CA 1
ATOM 861 C C . ASP A 1 107 ? 12.357 -6.695 1.135 1.00 98.44 107 ASP A C 1
ATOM 863 O O . ASP A 1 107 ? 11.600 -6.541 2.102 1.00 98.44 107 ASP A O 1
ATOM 867 N N . THR A 1 108 ? 12.047 -6.276 -0.095 1.00 98.56 108 THR A N 1
ATOM 868 C CA . THR A 1 108 ? 10.764 -5.637 -0.403 1.00 98.56 108 THR A CA 1
ATOM 869 C C . THR A 1 108 ? 9.597 -6.590 -0.153 1.00 98.56 108 THR A C 1
ATOM 871 O O . THR A 1 108 ? 8.618 -6.217 0.495 1.00 98.56 108 THR A O 1
ATOM 874 N N . LEU A 1 109 ? 9.694 -7.851 -0.585 1.00 98.25 109 LEU A N 1
ATOM 875 C CA . LEU A 1 109 ? 8.640 -8.843 -0.340 1.00 98.25 109 LEU A CA 1
ATOM 876 C C . LEU A 1 109 ? 8.435 -9.111 1.162 1.00 98.25 109 LEU A C 1
ATOM 878 O O . LEU A 1 109 ? 7.298 -9.224 1.636 1.00 98.25 109 LEU A O 1
ATOM 882 N N . ARG A 1 110 ? 9.519 -9.158 1.948 1.00 98.56 110 ARG A N 1
ATOM 883 C CA . ARG A 1 110 ? 9.450 -9.257 3.415 1.00 98.56 110 ARG A CA 1
ATOM 884 C C . ARG A 1 110 ? 8.792 -8.020 4.023 1.00 98.56 110 ARG A C 1
ATOM 886 O O . ARG A 1 110 ? 7.980 -8.184 4.933 1.00 98.56 110 ARG A O 1
ATOM 893 N N . ALA A 1 111 ? 9.093 -6.817 3.534 1.00 98.69 111 ALA A N 1
ATOM 894 C CA . ALA A 1 111 ? 8.461 -5.576 3.986 1.00 98.69 111 ALA A CA 1
ATOM 895 C C . ALA A 1 111 ? 6.949 -5.577 3.728 1.00 98.69 111 ALA A C 1
ATOM 897 O O . ALA A 1 111 ? 6.168 -5.346 4.652 1.00 98.69 111 ALA A O 1
ATOM 898 N N . ILE A 1 112 ? 6.529 -5.959 2.519 1.00 98.56 112 ILE A N 1
ATOM 899 C CA . ILE A 1 112 ? 5.116 -6.119 2.140 1.00 98.56 112 ILE A CA 1
ATOM 900 C C . ILE A 1 112 ? 4.405 -7.107 3.077 1.00 98.56 112 ILE A C 1
ATOM 902 O O . ILE A 1 112 ? 3.300 -6.853 3.554 1.00 98.56 112 ILE A O 1
ATOM 906 N N . ARG A 1 113 ? 5.047 -8.231 3.414 1.00 98.44 113 ARG A N 1
ATOM 907 C CA . ARG A 1 113 ? 4.487 -9.179 4.386 1.00 98.44 113 ARG A CA 1
ATOM 908 C C . ARG A 1 113 ? 4.373 -8.575 5.790 1.00 98.44 113 ARG A C 1
ATOM 910 O O . ARG A 1 113 ? 3.345 -8.764 6.444 1.00 98.44 113 ARG A O 1
ATOM 917 N N . ARG A 1 114 ? 5.416 -7.887 6.272 1.00 98.62 114 ARG A N 1
ATOM 918 C CA . ARG A 1 114 ? 5.436 -7.246 7.603 1.00 98.62 114 ARG A CA 1
ATOM 919 C C . ARG A 1 114 ? 4.364 -6.169 7.736 1.00 98.62 114 ARG A C 1
ATOM 921 O O . ARG A 1 114 ? 3.788 -6.040 8.811 1.00 98.62 114 ARG A O 1
ATOM 928 N N . SER A 1 115 ? 4.066 -5.446 6.658 1.00 98.69 115 SER A N 1
ATOM 929 C CA . SER A 1 115 ? 3.056 -4.385 6.652 1.00 98.69 115 SER A CA 1
ATOM 930 C C . SER A 1 115 ? 1.614 -4.886 6.715 1.00 98.69 115 SER A C 1
ATOM 932 O O . SER A 1 115 ? 0.694 -4.082 6.826 1.00 98.69 115 SER A O 1
ATOM 934 N N . GLY A 1 116 ? 1.402 -6.205 6.656 1.00 98.44 116 GLY A N 1
ATOM 935 C CA . GLY A 1 116 ? 0.091 -6.816 6.851 1.00 98.44 116 GLY A CA 1
ATOM 936 C C . GLY A 1 116 ? -0.560 -7.378 5.591 1.00 98.44 116 GLY A C 1
ATOM 937 O O . GLY A 1 116 ? -1.716 -7.806 5.679 1.00 98.44 116 GLY A O 1
ATOM 938 N N . ALA A 1 117 ? 0.157 -7.460 4.463 1.00 98.19 117 ALA A N 1
ATOM 939 C CA . ALA A 1 117 ? -0.344 -8.119 3.259 1.00 98.19 117 ALA A CA 1
ATOM 940 C C . ALA A 1 117 ? -0.695 -9.585 3.557 1.00 98.19 117 ALA A C 1
ATOM 942 O O . ALA A 1 117 ? 0.154 -10.379 3.980 1.00 98.19 117 ALA A O 1
ATOM 943 N N . LYS A 1 118 ? -1.963 -9.953 3.362 1.00 97.62 118 LYS A N 1
ATOM 944 C CA . LYS A 1 118 ? -2.458 -11.331 3.529 1.00 97.62 118 LYS A CA 1
ATOM 945 C C . LYS A 1 118 ? -2.734 -12.025 2.207 1.00 97.62 118 LYS A C 1
ATOM 947 O O . LYS A 1 118 ? -2.736 -13.250 2.170 1.00 97.62 118 LYS A O 1
ATOM 952 N N . MET A 1 119 ? -2.964 -11.252 1.154 1.00 96.06 119 MET A N 1
ATOM 953 C CA . MET A 1 119 ? -3.255 -11.751 -0.179 1.00 96.06 119 MET A CA 1
ATOM 954 C C . MET A 1 119 ? -2.754 -10.744 -1.210 1.00 96.06 119 MET A C 1
ATOM 956 O O . MET A 1 119 ? -2.869 -9.536 -1.014 1.00 96.06 119 MET A O 1
ATOM 960 N N . ILE A 1 120 ? -2.209 -11.271 -2.297 1.00 96.06 120 ILE A N 1
ATOM 961 C CA . ILE A 1 120 ? -1.954 -10.546 -3.534 1.00 96.06 120 ILE A CA 1
ATOM 962 C C . ILE A 1 120 ? -2.740 -11.306 -4.594 1.00 96.06 120 ILE A C 1
ATOM 964 O O . ILE A 1 120 ? -2.576 -12.526 -4.689 1.00 96.06 120 ILE A O 1
ATOM 968 N N . PHE A 1 121 ? -3.633 -10.610 -5.288 1.00 91.56 121 PHE A N 1
ATOM 969 C CA . PHE A 1 121 ? -4.492 -11.190 -6.319 1.00 91.56 121 PHE A CA 1
ATOM 970 C C . PHE A 1 121 ? -3.924 -10.927 -7.709 1.00 91.56 121 PHE A C 1
ATOM 972 O O . PHE A 1 121 ? -3.485 -9.775 -7.939 1.00 91.56 121 PHE A O 1
#

Radius of gyration: 14.28 Å; chains: 1; bounding box: 37×23×39 Å

pLDDT: mean 96.59, std 2.49, range [83.94, 98.75]